Protein AF-A0A831SL71-F1 (afdb_monomer_lite)

Structure (mmCIF, N/CA/C/O backbone):
data_AF-A0A831SL71-F1
#
_entry.id   AF-A0A831SL71-F1
#
loop_
_atom_site.group_PDB
_atom_site.id
_atom_site.type_symbol
_atom_site.label_atom_id
_atom_site.label_alt_id
_atom_site.label_comp_id
_atom_site.label_asym_id
_atom_site.label_entity_id
_atom_site.label_seq_id
_atom_site.pdbx_PDB_ins_code
_atom_site.Cartn_x
_atom_site.Cartn_y
_atom_site.Cartn_z
_atom_site.occupancy
_atom_site.B_iso_or_equiv
_atom_site.auth_seq_id
_atom_site.auth_comp_id
_atom_site.auth_asym_id
_atom_site.auth_atom_id
_atom_site.pdbx_PDB_model_num
ATOM 1 N N . MET A 1 1 ? 6.727 16.564 -8.513 1.00 31.58 1 MET A N 1
ATOM 2 C CA . MET A 1 1 ? 7.224 16.108 -7.193 1.00 31.58 1 MET A CA 1
ATOM 3 C C . MET A 1 1 ? 7.240 14.588 -7.194 1.00 31.58 1 MET A C 1
ATOM 5 O O . MET A 1 1 ? 6.220 13.996 -7.521 1.00 31.58 1 MET A O 1
ATOM 9 N N . SER A 1 2 ? 8.397 13.969 -6.939 1.00 34.84 2 SER A N 1
ATOM 10 C CA . SER A 1 2 ? 8.584 12.514 -7.056 1.00 34.84 2 SER A CA 1
ATOM 11 C C . SER A 1 2 ? 7.649 11.767 -6.100 1.00 34.84 2 SER A C 1
ATOM 13 O O . SER A 1 2 ? 7.809 11.829 -4.883 1.00 34.84 2 SER A O 1
ATOM 15 N N . ARG A 1 3 ? 6.660 11.059 -6.657 1.00 50.06 3 ARG A N 1
ATOM 16 C CA . ARG A 1 3 ? 5.647 10.261 -5.943 1.00 50.06 3 ARG A CA 1
ATOM 17 C C . ARG A 1 3 ? 6.221 8.914 -5.471 1.00 50.06 3 ARG A C 1
ATOM 19 O O . ARG A 1 3 ? 5.510 7.923 -5.395 1.00 50.06 3 ARG A O 1
ATOM 26 N N . THR A 1 4 ? 7.512 8.870 -5.161 1.00 53.62 4 THR A N 1
ATOM 27 C CA . THR A 1 4 ? 8.277 7.630 -5.005 1.00 53.62 4 THR A CA 1
ATOM 28 C C . THR A 1 4 ? 8.333 7.202 -3.543 1.00 53.62 4 THR A C 1
ATOM 30 O O . THR A 1 4 ? 8.883 7.921 -2.713 1.00 53.62 4 THR A O 1
ATOM 33 N N . LEU A 1 5 ? 7.776 6.031 -3.231 1.00 54.66 5 LEU A N 1
ATOM 34 C CA . LEU A 1 5 ? 8.120 5.288 -2.015 1.00 54.66 5 LEU A CA 1
ATOM 35 C C . LEU A 1 5 ? 9.479 4.617 -2.253 1.00 54.66 5 LEU A C 1
ATOM 37 O O . LEU A 1 5 ? 9.732 4.122 -3.352 1.00 54.66 5 LEU A O 1
ATOM 41 N N . LYS A 1 6 ? 10.377 4.619 -1.262 1.00 50.94 6 LYS A N 1
ATOM 42 C CA . LYS A 1 6 ? 11.697 3.979 -1.404 1.00 50.94 6 LYS A CA 1
ATOM 43 C C . LYS A 1 6 ? 11.517 2.503 -1.795 1.00 50.94 6 LYS A C 1
ATOM 45 O O . LYS A 1 6 ? 10.678 1.815 -1.225 1.00 50.94 6 LYS A O 1
ATOM 50 N N . GLY A 1 7 ? 12.325 2.009 -2.737 1.00 53.22 7 GLY A N 1
ATOM 51 C CA . GLY A 1 7 ? 12.234 0.654 -3.312 1.00 53.22 7 GLY A CA 1
ATOM 52 C C . GLY A 1 7 ? 12.572 -0.513 -2.370 1.00 53.22 7 GLY A C 1
ATOM 53 O O . GLY A 1 7 ? 12.906 -1.595 -2.843 1.00 53.22 7 GLY A O 1
ATOM 54 N N . PHE A 1 8 ? 12.507 -0.315 -1.052 1.00 56.41 8 PHE A N 1
ATOM 55 C CA . PHE A 1 8 ? 12.829 -1.318 -0.042 1.00 56.41 8 PHE A CA 1
ATOM 56 C C . PHE A 1 8 ? 11.626 -1.574 0.867 1.00 56.41 8 PHE A C 1
ATOM 58 O O . PHE A 1 8 ? 10.861 -0.663 1.185 1.00 56.41 8 PHE A O 1
ATOM 65 N N . ARG A 1 9 ? 11.483 -2.823 1.327 1.00 57.78 9 ARG A N 1
ATOM 66 C CA . ARG A 1 9 ? 10.539 -3.203 2.388 1.00 57.78 9 ARG A CA 1
ATOM 67 C C . ARG A 1 9 ? 11.010 -2.623 3.721 1.00 57.78 9 ARG A C 1
ATOM 69 O O . ARG A 1 9 ? 11.615 -3.322 4.525 1.00 57.78 9 ARG A O 1
ATOM 76 N N . ASP A 1 10 ? 10.743 -1.342 3.932 1.00 71.69 10 ASP A N 1
ATOM 77 C CA . ASP A 1 10 ? 11.053 -0.649 5.176 1.00 71.69 10 ASP A CA 1
ATOM 78 C C . ASP A 1 10 ? 9.778 -0.188 5.891 1.00 71.69 10 ASP A C 1
ATOM 80 O O . ASP A 1 10 ? 8.785 0.218 5.276 1.00 71.69 10 ASP A O 1
ATOM 84 N N . GLY A 1 11 ? 9.807 -0.250 7.220 1.00 73.19 11 GLY A N 1
ATOM 85 C CA . GLY A 1 11 ? 8.680 0.148 8.045 1.00 73.19 11 GLY A CA 1
ATOM 86 C C . GLY A 1 11 ? 8.385 1.645 7.998 1.00 73.19 11 GLY A C 1
ATOM 87 O O . GLY A 1 11 ? 7.250 2.036 8.274 1.00 73.19 11 GLY A O 1
ATOM 88 N N . GLU A 1 12 ? 9.346 2.493 7.620 1.00 79.19 12 GLU A N 1
ATOM 89 C CA . GLU A 1 12 ? 9.065 3.911 7.378 1.00 79.19 12 GLU A CA 1
ATOM 90 C C . GLU A 1 12 ? 8.251 4.124 6.104 1.00 79.19 12 GLU A C 1
ATOM 92 O O . GLU A 1 12 ? 7.290 4.891 6.121 1.00 79.19 12 GLU A O 1
ATOM 97 N N . SER A 1 13 ? 8.555 3.373 5.042 1.00 80.06 13 SER A N 1
ATOM 98 C CA . SER A 1 13 ? 7.816 3.440 3.772 1.00 80.06 13 SER A CA 1
ATOM 99 C C . SER A 1 13 ? 6.352 3.028 3.957 1.00 80.06 13 SER A C 1
ATOM 101 O O . SER A 1 13 ? 5.447 3.667 3.421 1.00 80.06 13 SER A O 1
ATOM 103 N N . ALA A 1 14 ? 6.097 2.014 4.794 1.00 79.25 14 ALA A N 1
ATOM 104 C CA . ALA A 1 14 ? 4.743 1.632 5.193 1.00 79.25 14 ALA A CA 1
ATOM 105 C C . ALA A 1 14 ? 4.005 2.775 5.914 1.00 79.25 14 ALA A C 1
ATOM 107 O O . ALA A 1 14 ? 2.859 3.079 5.594 1.00 79.25 14 ALA A O 1
ATOM 108 N N . LYS A 1 15 ? 4.657 3.462 6.860 1.00 84.12 15 LYS A N 1
ATOM 109 C CA . LYS A 1 15 ? 4.051 4.611 7.554 1.00 84.12 15 LYS A CA 1
ATOM 110 C C . LYS A 1 15 ? 3.775 5.772 6.603 1.00 84.12 15 LYS A C 1
ATOM 112 O O . LYS A 1 15 ? 2.749 6.432 6.746 1.00 84.12 15 LYS A O 1
ATOM 117 N N . GLU A 1 16 ? 4.677 6.032 5.661 1.00 85.50 16 GLU A N 1
ATOM 118 C CA . GLU A 1 16 ? 4.508 7.095 4.675 1.00 85.50 16 GLU A CA 1
ATOM 119 C C . GLU A 1 16 ? 3.318 6.818 3.752 1.00 85.50 16 GLU A C 1
ATOM 121 O O . GLU A 1 16 ? 2.501 7.712 3.539 1.00 85.50 16 GLU A O 1
ATOM 126 N N . LEU A 1 17 ? 3.163 5.575 3.284 1.00 84.19 17 LEU A N 1
ATOM 127 C CA . LEU A 1 17 ? 2.011 5.155 2.487 1.00 84.19 17 LEU A CA 1
ATOM 128 C C . LEU A 1 17 ? 0.692 5.425 3.228 1.00 84.19 17 LEU A C 1
ATOM 130 O O . LEU A 1 17 ? -0.190 6.092 2.694 1.00 84.19 17 LEU A O 1
ATOM 134 N N . PHE A 1 18 ? 0.577 4.974 4.478 1.00 85.56 18 PHE A N 1
ATOM 135 C CA . PHE A 1 18 ? -0.638 5.158 5.279 1.00 85.56 18 PHE A CA 1
ATOM 136 C C . PHE A 1 18 ? -0.907 6.638 5.587 1.00 85.56 18 PHE A C 1
ATOM 138 O O . PHE A 1 18 ? -2.051 7.089 5.545 1.00 85.56 18 PHE A O 1
ATOM 145 N N . LYS A 1 19 ? 0.148 7.426 5.834 1.00 86.69 19 LYS A N 1
ATOM 146 C CA . LYS A 1 19 ? 0.040 8.880 5.990 1.00 86.69 19 LYS A CA 1
ATOM 147 C C . LYS A 1 19 ? -0.513 9.532 4.718 1.00 86.69 19 LYS A C 1
ATOM 149 O O . LYS A 1 19 ? -1.413 10.358 4.822 1.00 86.69 19 LYS A O 1
ATOM 154 N N . ARG A 1 20 ? -0.008 9.163 3.538 1.00 83.75 20 ARG A N 1
ATOM 155 C CA . ARG A 1 20 ? -0.494 9.701 2.257 1.00 83.75 20 ARG A CA 1
ATOM 156 C C . ARG A 1 20 ? -1.948 9.328 2.004 1.00 83.75 20 ARG A C 1
ATOM 158 O O . ARG A 1 20 ? -2.727 10.207 1.681 1.00 83.75 20 ARG A O 1
ATOM 165 N N . VAL A 1 21 ? -2.354 8.080 2.244 1.00 83.69 21 VAL A N 1
ATOM 166 C CA . VAL A 1 21 ? -3.769 7.673 2.108 1.00 83.69 21 VAL A CA 1
ATOM 167 C C . VAL A 1 21 ? -4.686 8.525 2.993 1.00 83.69 21 VAL A C 1
ATOM 169 O O . VAL A 1 21 ? -5.757 8.938 2.557 1.00 83.69 21 VAL A O 1
ATOM 172 N N . LYS A 1 22 ? -4.241 8.851 4.211 1.00 82.38 22 LYS A N 1
ATOM 173 C CA . LYS A 1 22 ? -5.003 9.694 5.137 1.00 82.38 22 LYS A CA 1
ATOM 174 C C . LYS A 1 22 ? -5.134 11.154 4.686 1.00 82.38 22 LYS A C 1
ATOM 176 O O . LYS A 1 22 ? -6.148 11.779 4.974 1.00 82.38 22 LYS A O 1
ATOM 181 N N . HIS A 1 23 ? -4.093 11.725 4.083 1.00 83.12 23 HIS A N 1
ATOM 182 C CA . HIS A 1 23 ? -4.053 13.155 3.750 1.00 83.12 23 HIS A CA 1
ATOM 183 C C . HIS A 1 23 ? -4.461 13.459 2.306 1.00 83.12 23 HIS A C 1
ATOM 185 O O . HIS A 1 23 ? -5.146 14.449 2.075 1.00 83.12 23 HIS A O 1
ATOM 191 N N . ASP A 1 24 ? -4.062 12.602 1.370 1.00 78.88 24 ASP A N 1
ATOM 192 C CA . ASP A 1 24 ? -4.194 12.810 -0.073 1.00 78.88 24 ASP A CA 1
ATOM 193 C C . ASP A 1 24 ? -5.225 11.856 -0.709 1.00 78.88 24 ASP A C 1
ATOM 195 O O . ASP A 1 24 ? -5.537 11.985 -1.891 1.00 78.88 24 ASP A O 1
ATOM 199 N N . GLY A 1 25 ? -5.707 10.862 0.047 1.00 73.88 25 GLY A N 1
ATOM 200 C CA . GLY A 1 25 ? -6.665 9.849 -0.402 1.00 73.88 25 GLY A CA 1
ATOM 201 C C . GLY A 1 25 ? -8.046 9.999 0.244 1.00 73.88 25 GLY A C 1
ATOM 202 O O . GLY A 1 25 ? -8.503 11.100 0.528 1.00 73.88 25 GLY A O 1
ATOM 203 N N . GLU A 1 26 ? -8.711 8.873 0.510 1.00 71.25 26 GLU A N 1
ATOM 204 C CA . GLU A 1 26 ? -10.076 8.814 1.069 1.00 71.25 26 GLU A CA 1
ATOM 205 C C . GLU A 1 26 ? -10.172 9.202 2.558 1.00 71.25 26 GLU A C 1
ATOM 207 O O . GLU A 1 26 ? -11.249 9.184 3.154 1.00 71.25 26 GLU A O 1
ATOM 212 N N . GLY A 1 27 ? -9.056 9.555 3.200 1.00 82.12 27 GLY A N 1
ATOM 213 C CA . GLY A 1 27 ? -9.039 9.924 4.610 1.00 82.12 27 GLY A CA 1
ATOM 214 C C . GLY A 1 27 ? -9.110 8.704 5.521 1.00 82.12 27 GLY A C 1
ATOM 215 O O . GLY A 1 27 ? -8.075 8.238 5.987 1.00 82.12 27 GLY A O 1
ATOM 216 N N . TYR A 1 28 ? -10.313 8.201 5.799 1.00 84.00 28 TYR A N 1
ATOM 217 C CA . TYR A 1 28 ? -10.543 7.043 6.670 1.00 84.00 28 TYR A CA 1
ATOM 218 C C . TYR A 1 28 ? -11.342 5.969 5.927 1.00 84.00 28 TYR A C 1
ATOM 220 O O . TYR A 1 28 ? -12.570 6.032 5.930 1.00 84.00 28 TYR A O 1
ATOM 228 N N . PRO A 1 29 ? -10.672 4.994 5.291 1.00 84.88 29 PRO A N 1
ATOM 229 C CA . PRO A 1 29 ? -11.366 3.905 4.611 1.00 84.88 29 PRO A CA 1
ATOM 230 C C . PRO A 1 29 ? -12.127 3.039 5.621 1.00 84.88 29 PRO A C 1
ATOM 232 O O . PRO A 1 29 ? -11.663 2.848 6.744 1.00 84.88 29 PRO A O 1
ATOM 235 N N . GLU A 1 30 ? -13.265 2.468 5.229 1.00 86.50 30 GLU A N 1
ATOM 236 C CA . GLU A 1 30 ? -14.050 1.597 6.118 1.00 86.50 30 GLU A CA 1
ATOM 237 C C . GLU A 1 30 ? -13.281 0.325 6.495 1.00 86.50 30 GLU A C 1
ATOM 239 O O . GLU A 1 30 ? -13.289 -0.084 7.656 1.00 86.50 30 GLU A O 1
ATOM 244 N N . LYS A 1 31 ? -12.565 -0.276 5.534 1.00 85.56 31 LYS A N 1
ATOM 24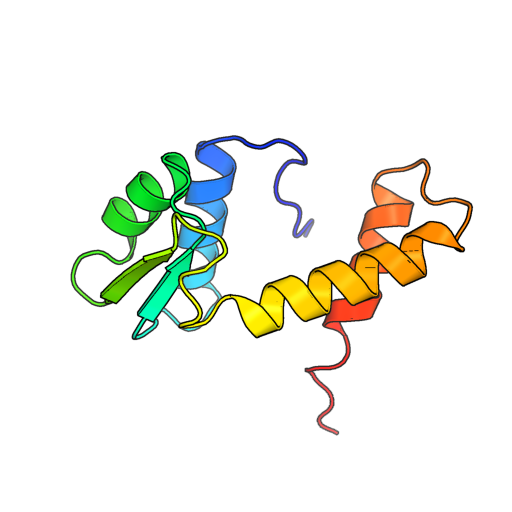5 C CA . LYS A 1 31 ? -11.739 -1.471 5.747 1.00 85.56 31 LYS A CA 1
ATOM 246 C C . LYS A 1 31 ? -10.375 -1.336 5.085 1.00 85.56 31 LYS A C 1
ATOM 248 O O . LYS A 1 31 ? -10.272 -0.890 3.946 1.00 85.56 31 LYS A O 1
ATOM 253 N N . VAL A 1 32 ? -9.332 -1.795 5.772 1.00 86.44 32 VAL A N 1
ATOM 254 C CA . VAL A 1 32 ? -7.980 -1.940 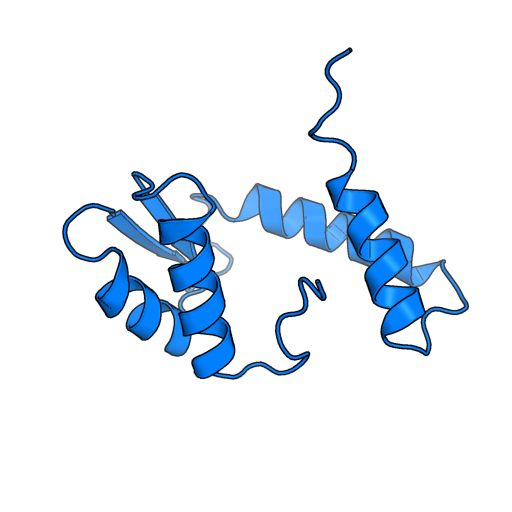5.223 1.00 86.44 32 VAL A CA 1
ATOM 255 C C . VAL A 1 32 ? -7.611 -3.413 5.244 1.00 86.44 32 VAL A C 1
ATOM 257 O O . VAL A 1 32 ? -7.514 -4.021 6.309 1.00 86.44 32 VAL A O 1
ATOM 260 N N . VAL A 1 33 ? -7.390 -3.980 4.060 1.00 84.56 33 VAL A N 1
ATOM 261 C CA . VAL A 1 33 ? -6.985 -5.379 3.912 1.00 84.56 33 VAL A CA 1
ATOM 262 C C . VAL A 1 33 ? -5.503 -5.460 3.573 1.00 84.56 33 VAL A C 1
ATOM 264 O O . VAL A 1 33 ? -5.052 -4.788 2.646 1.00 84.56 33 VAL A O 1
ATOM 267 N N . HIS A 1 34 ? -4.743 -6.281 4.300 1.00 81.75 34 HIS A N 1
ATOM 268 C CA . HIS A 1 34 ? -3.329 -6.519 3.999 1.00 81.75 34 HIS A CA 1
ATOM 269 C C . HIS A 1 34 ? -2.855 -7.932 4.380 1.00 81.75 34 HIS A C 1
ATOM 271 O O . HIS A 1 34 ? -3.487 -8.648 5.158 1.00 81.75 34 HIS A O 1
ATOM 277 N N . ASP A 1 35 ? -1.686 -8.302 3.852 1.00 74.94 35 ASP A N 1
ATOM 278 C CA . ASP A 1 35 ? -1.007 -9.608 3.958 1.00 74.94 35 ASP A CA 1
ATOM 279 C C . ASP A 1 35 ? -0.419 -9.926 5.351 1.00 74.94 35 ASP A C 1
ATOM 281 O O . ASP A 1 35 ? 0.398 -10.828 5.519 1.00 74.94 35 ASP A O 1
ATOM 285 N N . GLY A 1 36 ? -0.799 -9.159 6.375 1.00 75.50 36 GLY A N 1
ATOM 286 C CA . GLY A 1 36 ? -0.338 -9.361 7.747 1.00 75.50 36 GLY A CA 1
ATOM 287 C C . GLY A 1 36 ? 1.099 -8.912 8.045 1.00 75.50 36 GLY A C 1
ATOM 288 O O . GLY A 1 36 ? 1.545 -9.121 9.175 1.00 75.50 36 GLY A O 1
ATOM 289 N N . PHE A 1 37 ? 1.810 -8.263 7.112 1.00 81.75 37 PHE A N 1
ATOM 290 C CA . PHE A 1 37 ? 3.173 -7.766 7.343 1.00 81.75 37 PHE A CA 1
ATOM 291 C C . PHE A 1 37 ? 3.250 -6.794 8.542 1.00 81.75 37 PHE A C 1
ATOM 293 O O . PHE A 1 37 ? 2.536 -5.792 8.602 1.00 81.75 37 PHE A O 1
ATOM 300 N N . HIS A 1 38 ? 4.144 -7.072 9.504 1.00 82.50 38 HIS A N 1
ATOM 301 C CA . HIS A 1 38 ? 4.224 -6.374 10.807 1.00 82.50 38 HIS A CA 1
ATOM 302 C C . HIS A 1 38 ? 4.324 -4.835 10.724 1.00 82.50 38 HIS A C 1
ATOM 304 O O . HIS A 1 38 ? 3.687 -4.135 11.515 1.00 82.50 38 HIS A O 1
ATOM 310 N N . PRO A 1 39 ? 5.073 -4.241 9.777 1.00 85.75 39 PRO A N 1
ATOM 311 C CA . PRO A 1 39 ? 5.063 -2.793 9.599 1.00 85.75 39 PRO A CA 1
ATOM 312 C C . PRO A 1 39 ? 3.722 -2.193 9.161 1.00 85.75 39 PRO A C 1
ATOM 314 O O . PRO A 1 39 ? 3.449 -1.050 9.533 1.00 85.75 39 PRO A O 1
ATOM 317 N N . TYR A 1 40 ? 2.886 -2.928 8.419 1.00 84.88 40 TYR A N 1
ATOM 318 C CA . TYR A 1 40 ? 1.543 -2.463 8.057 1.00 84.88 40 TYR A CA 1
ATOM 319 C C . TYR A 1 40 ? 0.620 -2.430 9.265 1.00 84.88 40 TYR A C 1
ATOM 321 O O . TYR A 1 40 ? -0.054 -1.427 9.454 1.00 84.88 40 TYR A O 1
ATOM 329 N N . GLU A 1 41 ? 0.695 -3.424 10.149 1.00 86.50 41 GLU A N 1
ATOM 330 C CA . GLU A 1 41 ? -0.043 -3.411 11.420 1.00 86.50 41 GLU A CA 1
ATOM 331 C C . GLU A 1 41 ? 0.339 -2.183 12.269 1.00 86.50 41 GLU A C 1
ATOM 333 O O . GLU A 1 41 ? -0.515 -1.443 12.763 1.00 86.50 41 GLU A O 1
ATOM 338 N N . LYS A 1 42 ? 1.642 -1.890 12.391 1.00 88.06 42 LYS A N 1
ATOM 339 C CA . LYS A 1 42 ? 2.115 -0.692 13.108 1.00 88.06 42 LYS A CA 1
ATOM 340 C C . LYS A 1 42 ? 1.634 0.610 12.462 1.00 88.06 42 LYS A C 1
ATOM 342 O O . LYS A 1 42 ? 1.342 1.571 13.175 1.00 88.06 42 LYS A O 1
ATOM 347 N N . ALA A 1 43 ? 1.595 0.673 11.132 1.00 87.31 43 ALA A N 1
ATOM 348 C CA . ALA A 1 43 ? 1.123 1.847 10.405 1.00 87.31 43 ALA A CA 1
ATOM 349 C C . ALA A 1 43 ? -0.401 2.013 10.536 1.00 87.31 43 ALA A C 1
ATOM 351 O O . ALA A 1 43 ? -0.864 3.104 10.870 1.00 87.31 43 ALA A O 1
ATOM 352 N N . PHE A 1 44 ? -1.168 0.934 10.376 1.00 88.88 44 PHE A N 1
ATOM 353 C CA . PHE A 1 44 ? -2.616 0.907 10.556 1.00 88.88 44 PHE A CA 1
ATOM 354 C C . PHE A 1 44 ? -3.003 1.378 11.957 1.00 88.88 44 PHE A C 1
ATOM 356 O O . PHE A 1 44 ? -3.775 2.330 12.106 1.00 88.88 44 PHE A O 1
ATOM 363 N N . ARG A 1 45 ? -2.367 0.805 12.987 1.00 87.75 45 ARG A N 1
ATOM 364 C CA . ARG A 1 45 ? -2.589 1.196 14.382 1.00 87.75 45 ARG A CA 1
ATOM 365 C C . ARG A 1 45 ? -2.349 2.684 14.635 1.00 87.75 45 ARG A C 1
ATOM 367 O O . ARG A 1 45 ? -3.043 3.300 15.435 1.00 87.75 45 ARG A O 1
ATOM 374 N N . LYS A 1 46 ? -1.373 3.278 13.945 1.00 88.81 46 LYS A N 1
ATOM 375 C CA . LYS A 1 46 ? -1.025 4.695 14.098 1.00 88.81 46 LYS A CA 1
ATOM 376 C C . LYS A 1 46 ? -2.007 5.637 13.394 1.00 88.81 46 LYS A C 1
A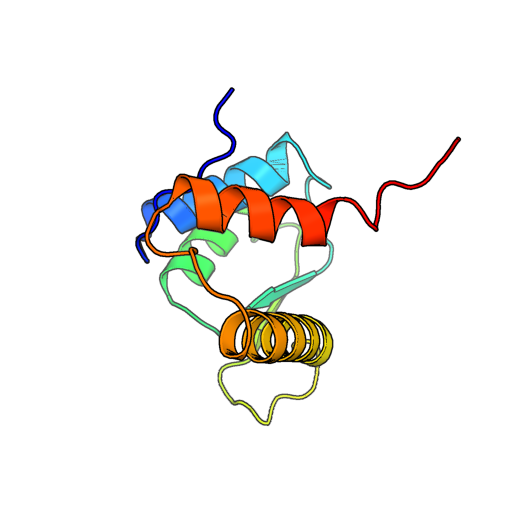TOM 378 O O . LYS A 1 46 ? -2.262 6.725 13.908 1.00 88.81 46 LYS A O 1
ATOM 383 N N . TYR A 1 47 ? -2.498 5.274 12.210 1.00 86.00 47 TYR A N 1
ATOM 384 C CA . TYR A 1 47 ? -3.236 6.208 11.349 1.00 86.00 47 TYR A CA 1
ATOM 385 C C . TYR A 1 47 ? -4.749 5.954 11.292 1.00 86.00 47 TYR A C 1
ATOM 387 O O . TYR A 1 47 ? -5.491 6.931 11.152 1.00 86.00 47 TYR A O 1
ATOM 395 N N . PHE A 1 48 ? -5.201 4.704 11.459 1.00 88.06 48 PHE A N 1
ATOM 396 C CA . PHE A 1 48 ? -6.568 4.271 11.132 1.00 88.06 48 PHE A CA 1
ATOM 397 C C . PHE A 1 48 ? -7.304 3.472 12.226 1.00 88.06 48 PHE A C 1
ATOM 399 O O . PHE A 1 48 ? -8.518 3.325 12.131 1.00 88.06 48 PHE A O 1
ATOM 406 N N . TYR A 1 49 ? -6.627 3.053 13.305 1.00 83.06 49 TYR A N 1
ATOM 407 C CA . TYR A 1 49 ? -7.164 2.180 14.373 1.00 83.06 49 TYR A CA 1
ATOM 408 C C . TYR A 1 49 ? -8.573 2.504 14.904 1.00 83.06 49 TYR A C 1
ATOM 410 O O . TYR A 1 49 ? -9.308 1.603 15.283 1.00 83.06 49 TYR A O 1
ATOM 418 N N . HIS A 1 50 ? -8.953 3.782 14.967 1.00 82.62 50 HIS A N 1
ATOM 419 C CA . HIS A 1 50 ? -10.221 4.207 15.574 1.00 82.62 50 HIS A CA 1
ATOM 420 C C . HIS A 1 50 ? -11.384 4.366 14.590 1.00 82.62 50 HIS A C 1
ATOM 422 O O . HIS A 1 50 ? -12.502 4.626 15.025 1.00 82.62 50 HIS A O 1
ATOM 428 N N . LYS A 1 51 ? -11.127 4.313 13.280 1.00 86.50 51 LYS A N 1
ATOM 429 C CA . LYS A 1 51 ? -12.118 4.670 12.249 1.00 8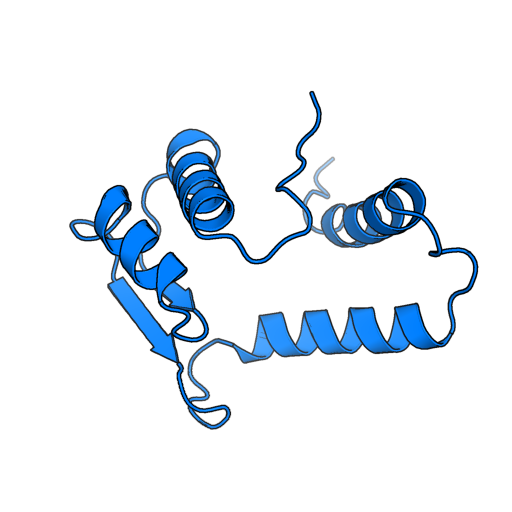6.50 51 LYS A CA 1
ATOM 430 C C . LYS A 1 51 ? -12.198 3.677 11.091 1.00 86.50 51 LYS A C 1
ATOM 432 O O . LYS A 1 51 ? -13.037 3.857 10.219 1.00 86.50 51 LYS A O 1
ATOM 437 N N . SER A 1 52 ? -11.344 2.662 11.090 1.00 88.44 52 SER A N 1
ATOM 438 C CA . SER A 1 52 ? -11.251 1.665 10.028 1.00 88.44 52 SER A CA 1
ATOM 439 C C . SER A 1 52 ? -11.173 0.270 10.638 1.00 88.44 52 SER A C 1
ATOM 441 O O . SER A 1 52 ? -10.628 0.096 11.727 1.00 88.44 52 SER A O 1
ATOM 443 N N . GLU A 1 53 ? -11.679 -0.728 9.923 1.00 87.56 53 GLU A N 1
ATOM 444 C CA . GLU A 1 53 ? -11.539 -2.147 10.258 1.00 87.56 53 GLU A CA 1
ATOM 445 C C . GLU A 1 53 ? -10.251 -2.711 9.632 1.00 87.56 53 GLU A C 1
ATOM 447 O O . GLU A 1 53 ? -9.994 -2.514 8.441 1.00 87.56 53 GLU A O 1
ATOM 452 N N . GLU A 1 54 ? -9.429 -3.412 10.418 1.00 87.62 54 GLU A N 1
ATOM 453 C CA . GLU A 1 54 ? -8.242 -4.120 9.914 1.00 87.62 54 GLU A CA 1
ATOM 454 C C . GLU A 1 54 ? -8.614 -5.554 9.538 1.00 87.62 54 GLU A C 1
ATOM 456 O O . GLU A 1 54 ? -9.094 -6.315 10.379 1.00 87.62 54 GLU A O 1
ATOM 461 N N . VAL A 1 55 ? -8.341 -5.954 8.297 1.00 85.00 55 VAL A N 1
ATOM 462 C CA . VAL A 1 55 ? -8.495 -7.343 7.850 1.00 85.00 55 VAL A CA 1
ATOM 463 C C . VAL A 1 55 ? -7.119 -7.899 7.495 1.00 85.00 55 VAL A C 1
ATOM 465 O O . VAL A 1 55 ? -6.525 -7.541 6.475 1.00 85.00 55 VAL A O 1
ATOM 468 N N . ARG A 1 56 ? -6.608 -8.792 8.347 1.00 81.38 56 ARG A N 1
ATOM 469 C CA . ARG A 1 56 ? -5.311 -9.460 8.165 1.00 81.38 56 ARG A CA 1
ATOM 470 C C . ARG A 1 56 ? -5.517 -10.827 7.526 1.00 81.38 56 ARG A C 1
ATOM 472 O O . ARG A 1 56 ? -6.103 -11.708 8.147 1.00 81.38 56 ARG A O 1
ATOM 479 N N . LEU A 1 57 ? -5.010 -11.009 6.310 1.00 72.06 57 LEU A N 1
ATOM 480 C CA . LEU A 1 57 ? -5.114 -12.264 5.560 1.00 72.06 57 LEU A CA 1
ATOM 481 C C . LEU A 1 57 ? -3.734 -12.929 5.518 1.00 72.06 57 LEU A C 1
ATOM 483 O O . LEU A 1 57 ? -2.946 -12.694 4.606 1.00 72.06 57 LEU A O 1
ATOM 487 N N . VAL A 1 58 ? -3.410 -13.691 6.567 1.00 62.19 58 VAL A N 1
ATOM 488 C CA . VAL A 1 58 ? -2.082 -14.315 6.734 1.00 62.19 58 VAL A CA 1
ATOM 489 C C . VAL A 1 58 ? -1.948 -15.576 5.876 1.00 62.19 58 VAL A C 1
ATOM 491 O O . VAL A 1 58 ? -0.834 -15.946 5.504 1.00 62.19 58 VAL A O 1
ATOM 494 N N . LYS A 1 59 ? -3.058 -16.247 5.539 1.00 62.25 59 LYS A N 1
ATOM 495 C CA . LYS A 1 59 ? -3.039 -17.435 4.681 1.00 62.25 59 LYS A CA 1
ATOM 496 C C . LYS A 1 59 ? -3.490 -17.081 3.269 1.00 62.25 59 LYS A C 1
ATOM 498 O O . LYS A 1 59 ? -4.469 -16.369 3.078 1.00 62.25 59 LYS A O 1
ATOM 503 N N . PHE A 1 60 ? -2.837 -17.685 2.276 1.00 55.34 60 PHE A N 1
ATOM 504 C CA . PHE A 1 60 ? -3.238 -17.609 0.863 1.00 55.34 60 PHE A CA 1
ATOM 505 C C . PHE A 1 60 ? -4.677 -18.104 0.610 1.00 55.34 60 PHE A C 1
ATOM 507 O O . PHE A 1 60 ? -5.290 -17.774 -0.398 1.00 55.34 60 PHE A O 1
ATOM 514 N N . GLU A 1 61 ? -5.226 -18.901 1.529 1.00 59.50 61 GLU A N 1
ATOM 515 C CA . GLU A 1 61 ? -6.581 -19.456 1.466 1.00 59.50 61 GLU A CA 1
ATOM 516 C C . GLU A 1 61 ? -7.650 -18.530 2.066 1.00 59.50 61 GLU A C 1
ATOM 518 O O . GLU A 1 61 ? -8.844 -18.797 1.901 1.00 59.50 61 GLU A O 1
ATOM 523 N N . ASP A 1 62 ? -7.255 -17.440 2.736 1.00 62.75 62 ASP A N 1
ATOM 524 C CA . ASP A 1 62 ? -8.175 -16.479 3.343 1.00 62.75 62 ASP A CA 1
ATOM 525 C C . ASP A 1 62 ? -8.764 -15.583 2.228 1.00 62.75 62 ASP A C 1
ATOM 527 O O . ASP A 1 62 ? -8.372 -14.442 1.993 1.00 62.75 62 ASP A O 1
ATOM 531 N N . LYS A 1 63 ? -9.715 -16.151 1.477 1.00 56.31 63 LYS A N 1
ATOM 532 C CA . LYS A 1 63 ? -10.298 -15.681 0.200 1.00 56.31 63 LYS A CA 1
ATOM 533 C C . LYS A 1 63 ? -11.005 -14.316 0.209 1.00 56.31 63 LYS A C 1
ATOM 535 O O . LYS A 1 63 ? -11.601 -13.946 -0.803 1.00 56.31 63 LYS A O 1
ATOM 540 N N . VAL A 1 64 ? -11.005 -13.575 1.315 1.00 55.94 64 VAL A N 1
ATOM 541 C CA . VAL A 1 64 ? -12.020 -12.536 1.551 1.00 55.94 64 VAL A CA 1
ATOM 542 C C . VAL A 1 64 ? -11.801 -11.267 0.711 1.00 55.94 64 VAL A C 1
ATOM 544 O O . VAL A 1 64 ? -12.780 -10.593 0.410 1.00 55.94 64 VAL A O 1
ATOM 547 N N . ASN A 1 65 ? -10.577 -10.926 0.268 1.00 53.78 65 ASN A N 1
ATOM 548 C CA . ASN A 1 65 ? -10.392 -9.700 -0.543 1.00 53.78 65 ASN A CA 1
ATOM 549 C C . ASN A 1 65 ? -9.106 -9.603 -1.401 1.00 53.78 65 ASN A C 1
ATOM 551 O O . ASN A 1 65 ? -9.027 -8.761 -2.290 1.00 53.78 65 ASN A O 1
ATOM 555 N N . ASN A 1 66 ? -8.083 -10.448 -1.211 1.00 58.66 66 ASN A N 1
ATOM 556 C CA . ASN A 1 66 ? -6.809 -10.249 -1.931 1.00 58.66 66 ASN A CA 1
ATOM 557 C C . ASN A 1 66 ? -6.835 -10.676 -3.417 1.00 58.66 66 ASN A C 1
ATOM 559 O O . ASN A 1 66 ? -5.906 -10.389 -4.169 1.00 58.66 66 ASN A O 1
ATOM 563 N N . ASN A 1 67 ? -7.927 -11.296 -3.876 1.00 67.12 67 ASN A N 1
ATOM 564 C CA . ASN A 1 67 ? -8.072 -11.815 -5.241 1.00 67.12 67 ASN A CA 1
ATOM 565 C C . ASN A 1 67 ? -7.854 -10.754 -6.337 1.00 67.12 67 ASN A C 1
ATOM 567 O O . ASN A 1 67 ? -7.399 -11.090 -7.429 1.00 67.12 67 ASN A O 1
ATOM 571 N N . ILE A 1 68 ? -8.208 -9.486 -6.091 1.00 76.50 68 ILE A N 1
ATOM 572 C CA . ILE A 1 68 ? -8.049 -8.404 -7.082 1.00 76.50 68 ILE A CA 1
ATOM 573 C C . ILE A 1 68 ? -6.580 -7.993 -7.191 1.00 76.50 68 ILE A C 1
ATOM 575 O O . ILE A 1 68 ? -6.049 -7.887 -8.297 1.00 76.50 68 ILE A O 1
ATOM 579 N N . VAL A 1 69 ? -5.916 -7.795 -6.051 1.00 79.31 69 VAL A N 1
ATOM 580 C CA . VAL A 1 69 ? -4.498 -7.419 -6.001 1.00 79.31 69 VAL A CA 1
ATOM 581 C C . VAL A 1 69 ? -3.633 -8.555 -6.546 1.00 79.31 69 VAL A C 1
ATOM 583 O O . VAL A 1 69 ? -2.751 -8.300 -7.360 1.00 79.31 69 VAL A O 1
ATOM 586 N N . GLU A 1 70 ? -3.929 -9.809 -6.201 1.00 79.50 70 GLU A N 1
ATOM 587 C CA . GLU A 1 70 ? -3.242 -10.983 -6.754 1.00 79.50 70 GLU A CA 1
ATOM 588 C C . GLU A 1 70 ? -3.442 -11.116 -8.266 1.00 79.50 70 GLU A C 1
ATOM 590 O O . GLU A 1 70 ? -2.482 -11.364 -8.996 1.00 79.50 70 GLU A O 1
ATOM 595 N N . ARG A 1 71 ? -4.660 -10.884 -8.775 1.00 82.75 71 ARG A N 1
ATOM 596 C CA . ARG A 1 71 ? -4.927 -10.858 -10.224 1.00 82.75 71 ARG A CA 1
ATOM 597 C C . ARG A 1 71 ? -4.153 -9.756 -10.938 1.00 82.75 71 ARG A C 1
ATOM 599 O O . ARG A 1 71 ? -3.596 -9.992 -12.015 1.00 82.75 71 ARG A O 1
ATOM 606 N N . LEU A 1 72 ? -4.105 -8.562 -10.351 1.00 85.31 72 LEU A N 1
ATOM 607 C CA . LEU A 1 72 ? -3.322 -7.451 -10.880 1.00 85.31 72 LEU A CA 1
ATOM 608 C C . LEU A 1 72 ? -1.832 -7.812 -10.910 1.00 85.31 72 LEU A C 1
ATOM 610 O O . LEU A 1 72 ? -1.189 -7.671 -11.948 1.00 85.31 72 LEU A O 1
ATOM 614 N N . GLN A 1 73 ? -1.299 -8.346 -9.810 1.00 84.25 73 GLN A N 1
ATOM 615 C CA . GLN A 1 73 ? 0.095 -8.780 -9.720 1.00 84.25 73 GLN A CA 1
ATOM 616 C C . GLN A 1 73 ? 0.417 -9.902 -10.717 1.00 84.25 73 GLN A C 1
ATOM 618 O O . GLN A 1 73 ? 1.470 -9.865 -11.350 1.00 84.25 73 GLN A O 1
ATOM 623 N N . GLY A 1 74 ? -0.498 -10.852 -10.929 1.00 87.25 74 GLY A N 1
ATOM 624 C CA . GLY A 1 74 ? -0.372 -11.880 -11.963 1.00 87.25 74 GLY A CA 1
ATOM 625 C C . GLY A 1 74 ? -0.289 -11.282 -13.370 1.00 87.25 74 GLY A C 1
ATOM 626 O O . GLY A 1 74 ? 0.598 -11.635 -14.143 1.00 87.25 74 GLY A O 1
ATOM 627 N N . THR A 1 75 ? -1.143 -10.302 -13.672 1.00 87.88 75 THR A N 1
ATOM 628 C CA . THR A 1 75 ? -1.133 -9.586 -14.961 1.00 87.88 75 THR A CA 1
ATOM 629 C C . THR A 1 75 ? 0.178 -8.828 -15.177 1.00 87.88 75 THR A C 1
ATOM 631 O O . THR A 1 75 ? 0.779 -8.901 -16.250 1.00 87.88 75 THR A O 1
ATOM 634 N N . ILE A 1 76 ? 0.655 -8.125 -14.146 1.00 87.31 76 ILE A N 1
ATOM 635 C CA . ILE A 1 76 ? 1.936 -7.410 -14.171 1.00 87.31 76 ILE A CA 1
ATOM 636 C C . ILE A 1 76 ? 3.088 -8.394 -14.396 1.00 87.31 76 ILE A C 1
ATOM 638 O O . ILE A 1 76 ? 3.973 -8.117 -15.202 1.00 87.31 76 ILE A O 1
ATOM 642 N N . ARG A 1 77 ? 3.071 -9.555 -13.729 1.00 87.50 77 ARG A N 1
ATOM 643 C CA . ARG A 1 77 ? 4.111 -10.582 -13.854 1.00 87.50 77 ARG A CA 1
ATOM 644 C C . ARG A 1 77 ? 4.171 -11.173 -15.260 1.00 87.50 77 ARG A C 1
ATOM 646 O O . ARG A 1 77 ? 5.262 -11.249 -15.820 1.00 87.50 77 ARG A O 1
ATOM 653 N N . GLU A 1 78 ? 3.034 -11.549 -15.842 1.00 88.88 78 GLU A N 1
ATOM 654 C CA . GLU A 1 78 ? 2.992 -12.082 -17.212 1.00 88.88 78 GLU A CA 1
ATOM 655 C C . GLU A 1 78 ? 3.440 -11.039 -18.242 1.00 88.88 78 GLU A C 1
ATOM 657 O O . GLU A 1 78 ? 4.175 -11.365 -19.174 1.00 88.88 78 GLU A O 1
ATOM 662 N N . ARG A 1 79 ? 3.090 -9.761 -18.043 1.00 84.62 79 ARG A N 1
ATOM 663 C CA . ARG A 1 79 ? 3.575 -8.677 -18.908 1.00 84.62 79 ARG A CA 1
ATOM 664 C C . ARG A 1 79 ? 5.077 -8.445 -18.753 1.00 84.62 79 ARG A C 1
ATOM 666 O O . ARG A 1 79 ? 5.774 -8.305 -19.752 1.00 84.62 79 ARG A O 1
ATOM 673 N N . ASN A 1 80 ? 5.583 -8.433 -17.521 1.00 85.56 80 ASN A N 1
ATOM 674 C CA . ASN A 1 80 ? 7.007 -8.257 -17.244 1.00 85.56 80 ASN A CA 1
ATOM 675 C C . ASN A 1 80 ? 7.838 -9.400 -17.851 1.00 85.56 80 ASN A C 1
ATOM 677 O O . ASN A 1 80 ? 8.860 -9.140 -18.473 1.00 85.56 80 ASN A O 1
ATOM 681 N N . LYS A 1 81 ? 7.350 -10.645 -17.774 1.00 85.19 81 LYS A N 1
ATOM 682 C CA . LYS A 1 81 ? 8.023 -11.845 -18.299 1.00 85.19 81 LYS A CA 1
ATOM 683 C C . LYS A 1 81 ? 8.430 -11.734 -19.772 1.00 85.19 81 LYS A C 1
ATOM 685 O O . LYS A 1 81 ? 9.487 -12.233 -20.147 1.00 85.19 81 LYS A O 1
ATOM 690 N N . VAL A 1 82 ? 7.589 -11.126 -20.607 1.00 85.25 82 VAL A N 1
ATOM 691 C CA . VAL A 1 82 ? 7.853 -10.960 -22.049 1.00 85.25 82 VAL A CA 1
ATOM 692 C C . VAL A 1 82 ? 8.551 -9.640 -22.382 1.00 85.25 82 VAL A C 1
ATOM 694 O O . VAL A 1 82 ? 9.093 -9.481 -23.477 1.00 85.25 82 VAL A O 1
ATOM 697 N N . GLN A 1 83 ? 8.546 -8.687 -21.453 1.00 80.38 83 GLN A N 1
ATOM 698 C CA . GLN A 1 83 ? 9.049 -7.340 -21.667 1.00 80.38 83 GLN A CA 1
ATOM 699 C C . GLN A 1 83 ? 10.554 -7.247 -21.381 1.00 80.38 83 GLN A C 1
ATOM 701 O O . GLN A 1 83 ? 11.080 -7.842 -20.446 1.00 80.38 83 GLN A O 1
ATOM 706 N N . ARG A 1 84 ? 11.270 -6.474 -22.202 1.00 80.25 84 ARG A N 1
ATOM 707 C CA . ARG A 1 84 ? 12.710 -6.206 -22.053 1.00 80.25 84 ARG A CA 1
ATOM 708 C C . ARG A 1 84 ? 12.941 -4.734 -21.703 1.00 80.25 84 ARG A C 1
ATOM 710 O O . ARG A 1 84 ? 12.049 -3.912 -21.885 1.00 80.25 84 ARG A O 1
ATOM 717 N N . GLY A 1 85 ? 14.140 -4.402 -21.223 1.00 77.88 85 GLY A N 1
ATOM 718 C CA . GLY A 1 85 ? 14.545 -3.008 -20.984 1.00 77.88 85 GLY A CA 1
ATOM 719 C C . GLY A 1 85 ? 14.071 -2.392 -19.661 1.00 77.88 85 GLY A C 1
ATOM 720 O O . GLY A 1 85 ? 14.154 -1.181 -19.509 1.00 77.88 85 GLY A O 1
ATOM 721 N N . LEU A 1 86 ? 13.615 -3.201 -18.695 1.00 79.19 86 LEU A N 1
ATOM 722 C CA . LEU A 1 86 ? 13.233 -2.758 -17.340 1.00 79.19 86 LEU A CA 1
ATOM 723 C C . LEU A 1 86 ? 14.387 -2.863 -16.328 1.00 79.19 86 LEU A C 1
ATOM 725 O O . LEU A 1 86 ? 14.177 -3.120 -15.148 1.00 79.19 86 LEU A O 1
ATOM 729 N N . SER A 1 87 ? 15.628 -2.700 -16.784 1.00 76.19 87 SER A N 1
ATOM 730 C CA . SER A 1 87 ? 16.824 -2.847 -15.942 1.00 76.19 87 SER A CA 1
ATOM 731 C C . SER A 1 87 ? 17.070 -1.656 -15.012 1.00 76.19 87 SER A C 1
ATOM 733 O O . SER A 1 87 ? 17.948 -1.726 -14.155 1.00 76.19 87 SER A O 1
ATOM 735 N N . SER A 1 88 ? 16.311 -0.567 -15.164 1.00 81.00 88 SER A N 1
ATOM 736 C CA . SER A 1 88 ? 16.448 0.637 -14.346 1.00 81.00 88 SER A CA 1
ATOM 737 C C . SER A 1 88 ? 15.160 0.968 -13.595 1.00 81.00 88 SER A C 1
ATOM 739 O O . SER A 1 88 ? 14.046 0.701 -14.065 1.00 81.00 88 SER A O 1
ATOM 741 N N . TYR A 1 89 ? 15.313 1.593 -12.427 1.00 78.88 89 TYR A N 1
ATOM 742 C CA . TYR A 1 89 ? 14.185 2.069 -11.631 1.00 78.88 89 TYR A CA 1
ATOM 743 C C . TYR A 1 89 ? 13.261 3.021 -12.419 1.00 78.88 89 TYR A C 1
ATOM 745 O O . TYR A 1 89 ? 12.059 2.763 -12.414 1.00 78.88 89 TYR A O 1
ATOM 753 N N . PRO A 1 90 ? 13.765 4.034 -13.165 1.00 80.69 90 PRO A N 1
ATOM 754 C CA . PRO A 1 90 ? 12.910 4.899 -13.984 1.00 80.69 90 PRO A CA 1
ATOM 755 C C . PRO A 1 90 ? 12.081 4.109 -15.001 1.00 80.69 90 PRO A C 1
ATOM 757 O O . PRO A 1 90 ? 10.860 4.188 -14.980 1.00 80.69 90 PRO A O 1
ATOM 760 N N . SER A 1 91 ? 12.722 3.230 -15.783 1.00 80.31 91 SER A N 1
ATOM 761 C CA . SER A 1 91 ? 12.017 2.407 -16.780 1.00 80.31 91 SER A CA 1
ATOM 762 C C . SER A 1 91 ? 10.941 1.498 -16.171 1.00 80.31 91 SER A C 1
ATOM 764 O O . SER A 1 91 ? 9.905 1.256 -16.785 1.00 80.31 91 SER A O 1
ATOM 766 N N . SER A 1 92 ? 11.168 1.008 -14.948 1.00 81.00 92 SER A N 1
ATOM 767 C CA . SER A 1 92 ? 10.193 0.192 -14.217 1.00 81.00 92 SER A CA 1
ATOM 768 C C . SER A 1 92 ? 9.050 1.035 -13.648 1.00 81.00 92 SER A C 1
ATOM 770 O O . SER A 1 92 ? 7.903 0.589 -13.645 1.00 81.00 92 SER A O 1
ATOM 772 N N . SER A 1 93 ? 9.355 2.250 -13.188 1.00 81.94 93 SER A N 1
ATOM 773 C CA . SER A 1 93 ? 8.380 3.205 -12.661 1.00 81.94 93 SER A CA 1
ATOM 774 C C . SER A 1 93 ? 7.418 3.677 -13.750 1.00 81.94 93 SER A C 1
ATOM 776 O O . SER A 1 93 ? 6.211 3.608 -13.541 1.00 81.94 93 SER A O 1
ATOM 778 N N . ASP A 1 94 ? 7.928 4.066 -14.922 1.00 82.69 94 ASP A N 1
ATOM 779 C CA . ASP A 1 94 ? 7.112 4.530 -16.058 1.00 82.69 94 ASP A CA 1
ATOM 780 C C . ASP A 1 94 ? 6.140 3.438 -16.528 1.00 82.69 94 ASP A C 1
ATOM 782 O O . ASP A 1 94 ? 4.960 3.674 -16.796 1.00 82.69 94 ASP A O 1
ATOM 786 N N . MET A 1 95 ? 6.622 2.193 -16.558 1.00 83.25 95 MET A N 1
ATOM 787 C CA . MET A 1 95 ? 5.789 1.031 -16.848 1.00 83.25 95 MET A CA 1
ATOM 788 C C . MET A 1 95 ? 4.663 0.849 -15.833 1.00 83.25 95 MET A C 1
ATOM 790 O O . MET A 1 95 ? 3.535 0.531 -16.211 1.00 83.25 95 MET A O 1
ATOM 794 N N . MET A 1 96 ? 4.968 1.029 -14.548 1.00 83.06 96 MET A N 1
ATOM 795 C CA . MET A 1 96 ? 3.984 0.863 -13.488 1.00 83.06 96 MET A CA 1
ATOM 796 C C . MET A 1 96 ? 2.966 2.009 -13.469 1.00 83.06 96 MET A C 1
ATOM 798 O O . MET A 1 96 ? 1.785 1.771 -13.222 1.00 83.06 96 MET A O 1
ATOM 802 N N . GLU A 1 97 ? 3.382 3.227 -13.818 1.00 81.81 97 GLU A N 1
ATOM 803 C CA . GLU A 1 97 ? 2.482 4.364 -14.016 1.00 81.81 97 GLU A CA 1
ATOM 804 C C . GLU A 1 97 ? 1.460 4.084 -15.127 1.00 81.81 97 GLU A C 1
ATOM 806 O O . GLU A 1 97 ? 0.265 4.320 -14.939 1.00 81.81 97 GLU A O 1
ATOM 811 N N . GLY A 1 98 ? 1.877 3.447 -16.226 1.00 79.69 98 GLY A N 1
ATOM 812 C CA . GLY A 1 98 ? 0.973 3.026 -17.302 1.00 79.69 98 GLY A CA 1
ATOM 813 C C . GLY A 1 98 ? -0.166 2.089 -16.862 1.00 79.69 98 GLY A C 1
ATOM 814 O O . GLY A 1 98 ? -1.242 2.114 -17.460 1.00 79.69 98 GLY A O 1
ATOM 815 N N . PHE A 1 99 ? 0.018 1.299 -15.797 1.00 77.75 99 PHE A N 1
ATOM 816 C CA . PHE A 1 99 ? -1.051 0.469 -15.222 1.00 77.75 99 PHE A CA 1
ATOM 817 C C . PHE A 1 99 ? -2.056 1.270 -14.379 1.00 77.75 99 PHE A C 1
ATOM 819 O O . PHE A 1 99 ? -3.208 0.857 -14.254 1.00 77.75 99 PHE A O 1
ATOM 826 N N . ILE A 1 100 ? -1.643 2.412 -13.823 1.00 72.44 100 ILE A N 1
ATOM 827 C CA . ILE A 1 100 ? -2.462 3.272 -12.954 1.00 72.44 100 ILE A CA 1
ATOM 828 C C . ILE A 1 100 ? -3.351 4.214 -13.785 1.00 72.44 100 ILE A C 1
ATOM 830 O O . ILE A 1 100 ? -4.472 4.527 -13.389 1.00 72.44 100 ILE A O 1
ATOM 834 N N . VAL A 1 101 ? -2.895 4.623 -14.976 1.00 58.06 101 VAL A N 1
ATOM 835 C CA . VAL A 1 101 ? -3.573 5.610 -15.844 1.00 58.06 101 VAL A CA 1
ATOM 836 C C . VAL A 1 101 ? -4.972 5.162 -16.324 1.00 58.06 101 VAL A C 1
ATOM 838 O O . VAL A 1 101 ? -5.773 5.990 -16.752 1.00 58.06 101 VAL A O 1
ATOM 841 N N . ARG A 1 102 ? -5.358 3.884 -16.181 1.00 42.94 102 ARG A N 1
ATOM 842 C CA . ARG A 1 102 ? -6.648 3.357 -16.679 1.00 42.94 102 ARG A CA 1
ATOM 843 C C . ARG A 1 102 ? -7.826 3.376 -15.689 1.00 42.94 102 ARG A C 1
ATOM 845 O O . ARG A 1 102 ? -8.839 2.738 -15.965 1.00 42.94 102 ARG A O 1
ATOM 852 N N . THR A 1 103 ? -7.747 4.109 -14.578 1.00 43.75 103 THR A N 1
ATOM 853 C CA . THR A 1 103 ? -8.913 4.366 -13.694 1.00 43.75 103 THR A CA 1
ATOM 854 C C . THR A 1 103 ? -9.277 5.847 -13.547 1.00 43.75 103 THR A C 1
ATOM 856 O O . THR A 1 103 ? -10.176 6.177 -12.783 1.00 43.75 103 THR A O 1
ATOM 859 N N . GLY A 1 104 ? -8.638 6.737 -14.313 1.00 40.34 104 GLY A N 1
ATOM 860 C CA . GLY A 1 104 ? -8.956 8.169 -14.388 1.00 40.34 104 GLY A CA 1
ATOM 861 C C . GLY A 1 104 ? -9.391 8.602 -15.788 1.00 40.34 104 GLY A C 1
ATOM 862 O O . GLY A 1 104 ? -8.895 9.595 -16.304 1.00 40.34 104 GLY A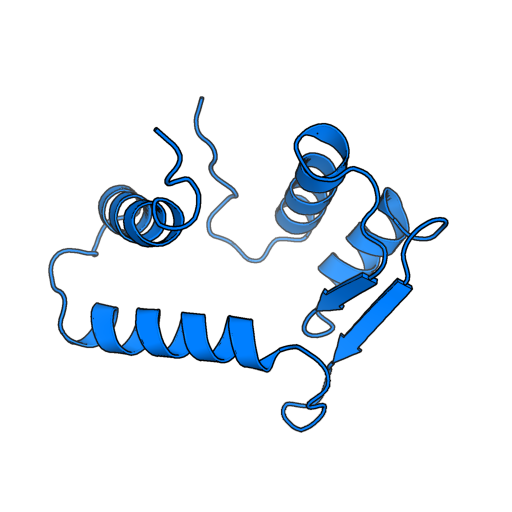 O 1
ATOM 863 N N . GLY A 1 105 ? -10.255 7.824 -16.443 1.00 35.25 105 GLY A N 1
ATOM 864 C CA . GLY A 1 105 ? -10.868 8.200 -17.716 1.00 35.25 105 GLY A CA 1
ATOM 865 C C . GLY A 1 105 ? -12.195 8.916 -17.484 1.00 35.25 105 GLY A C 1
ATOM 866 O O . GLY A 1 105 ? -13.223 8.262 -17.331 1.00 35.25 105 GLY A O 1
ATOM 867 N N . GLY A 1 106 ? -12.175 10.246 -17.480 1.00 33.88 106 GLY A N 1
ATOM 868 C CA . GLY A 1 106 ? -13.372 11.076 -17.452 1.00 33.88 106 GLY A CA 1
ATOM 869 C C . GLY A 1 106 ? -13.115 12.423 -18.116 1.00 33.88 106 GLY A C 1
ATOM 870 O O . GLY A 1 106 ? -12.686 13.327 -17.421 1.00 33.88 106 GLY A O 1
ATOM 871 N N . ARG A 1 107 ? -13.409 12.475 -19.426 1.00 36.53 107 ARG A N 1
ATOM 872 C CA . ARG A 1 107 ? -13.671 13.643 -20.296 1.00 36.53 107 ARG A CA 1
ATOM 873 C C . ARG A 1 107 ? -12.702 14.823 -20.235 1.00 36.53 107 ARG A C 1
ATOM 875 O O . ARG A 1 107 ? -12.726 15.571 -19.240 1.00 36.53 107 ARG A O 1
#

pLDDT: mean 74.92, std 14.9, range [31.58, 88.88]

Secondary structure (DSSP, 8-state):
---PPPSS--HHHHHHHHHHHHHHS-SS-SEEEE---HHHHHHHHHHTTTTSEEEE--STT-TTSTHHHHHHHHHHHHHHHH-----SHHHHHHHHHHHHGGG----

Foldseek 3D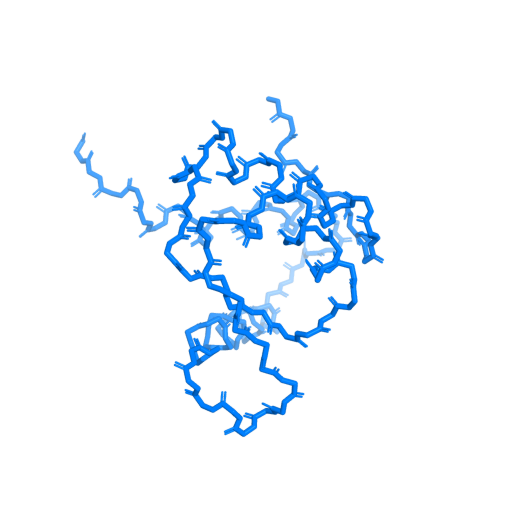i:
DDPDQPPDPDLVSLLVVLVCCLPVNPNADQEDEDCQPPSNVVNCVVRHVPRYHYHHDVDPPSPDPCVVVVVVVVVVVVVVVPDDDCPDPVSVVVVVVVVVVVPPDDD

Radius of gyration: 15.66 Å; chains: 1; bounding box: 31×36×38 Å

Sequence (107 aa):
MSRTLKGFRDGESAKELFKRVKHDGEGYPEKVVHDGFHPYEKAFRKYFYHKSEEVRLVKFEDKVNNNIVERLQGTIRERNKVQRGLSSYPSSSDMMEGFIVRTGGGR